Protein AF-A0A7V3UY77-F1 (afdb_monomer_lite)

Foldseek 3Di:
DPQPPLDPAPDPDPVVRVVVVVCVVVVHDDPSNVVVVVRDDDPQVVLLQFDDPDPQDRDGQDVVVVRQAGPVRHGRVRSSVVVVVVD

Sequence (87 aa):
MPQQLVPEKPSLHASVNEVYEAMKAGGSTNIYDRFVAMDGRCPFCEAGTRCSLCSNGPCQIRPQRGVLRGVCGIDADGMVARNMVHL

Radius of gyration: 18.68 Å; chains: 1; bounding box: 39×23×45 Å

Secondary structure (DSSP, 8-state):
-------SSS-SSHHHHHHHHHHHHTT---HHHHHHHTTS--HHHHTT-EE-SSTT--EE-BGGGTB-S-TTS--HHHHHHHHHHT-

Structure (mmCIF, N/CA/C/O backbone):
data_AF-A0A7V3UY77-F1
#
_entry.id   AF-A0A7V3UY77-F1
#
loop_
_atom_site.group_PDB
_atom_site.id
_atom_site.type_symbol
_atom_site.label_atom_id
_atom_site.label_alt_id
_atom_site.label_comp_id
_atom_site.label_asym_id
_atom_site.label_entity_id
_atom_site.label_seq_id
_atom_site.pdbx_PDB_ins_code
_atom_site.Cartn_x
_atom_site.Cartn_y
_atom_site.Cartn_z
_atom_site.occupancy
_atom_site.B_iso_or_equiv
_atom_site.auth_seq_id
_atom_site.auth_comp_id
_atom_site.auth_asym_id
_atom_site.auth_atom_id
_atom_site.pdbx_PDB_model_num
ATOM 1 N N . MET A 1 1 ? -11.441 -3.259 -8.668 1.00 48.50 1 MET A N 1
ATOM 2 C CA . MET A 1 1 ? -10.089 -2.760 -8.978 1.00 48.50 1 MET A CA 1
ATOM 3 C C . MET A 1 1 ? -10.029 -2.605 -10.484 1.00 48.50 1 MET A C 1
ATOM 5 O O . MET A 1 1 ? -10.213 -3.624 -11.143 1.00 48.50 1 MET A O 1
ATOM 9 N N . PRO A 1 2 ? -9.902 -1.394 -11.053 1.00 46.28 2 PRO A N 1
ATOM 10 C CA . PRO A 1 2 ? -9.592 -1.305 -12.474 1.00 46.28 2 PRO A CA 1
ATOM 11 C C . PRO A 1 2 ? -8.266 -2.045 -12.676 1.00 46.28 2 PRO A C 1
ATOM 13 O O . PRO A 1 2 ? -7.332 -1.847 -11.899 1.00 46.28 2 PRO A O 1
ATOM 16 N N . GLN A 1 3 ? -8.242 -2.981 -13.623 1.00 56.78 3 GLN A N 1
ATOM 17 C CA . GLN A 1 3 ? -7.055 -3.757 -13.969 1.00 56.78 3 GLN A CA 1
ATOM 18 C C . GLN A 1 3 ? -5.895 -2.783 -14.156 1.00 56.78 3 GLN A C 1
ATOM 20 O O . GLN A 1 3 ? -5.991 -1.850 -14.954 1.00 56.78 3 GLN A O 1
ATOM 25 N N . GLN A 1 4 ? -4.843 -2.944 -13.360 1.00 57.38 4 GLN A N 1
ATOM 26 C CA . GLN A 1 4 ? -3.658 -2.113 -13.470 1.00 57.38 4 GLN A CA 1
ATOM 27 C C . GLN A 1 4 ? -3.099 -2.359 -14.873 1.00 57.38 4 GLN A C 1
ATOM 29 O O . GLN A 1 4 ? -2.662 -3.467 -15.170 1.00 57.38 4 GLN A O 1
ATOM 34 N N . LEU A 1 5 ? -3.232 -1.368 -15.760 1.00 60.03 5 LEU A N 1
ATOM 35 C CA . LEU A 1 5 ? -2.744 -1.436 -17.134 1.00 60.03 5 LEU A CA 1
ATOM 36 C C . LEU A 1 5 ? -1.235 -1.656 -17.058 1.00 60.03 5 LEU A C 1
ATOM 38 O O . LEU A 1 5 ? -0.485 -0.717 -16.796 1.00 60.03 5 LEU A O 1
ATOM 42 N N . VAL A 1 6 ? -0.805 -2.909 -17.201 1.00 63.09 6 VAL A N 1
ATOM 43 C CA . VAL A 1 6 ? 0.611 -3.251 -17.299 1.00 63.09 6 VAL A CA 1
ATOM 44 C C . VAL A 1 6 ? 1.102 -2.568 -18.574 1.00 63.09 6 VAL A C 1
ATOM 46 O O . VAL A 1 6 ? 0.580 -2.874 -19.649 1.00 63.09 6 VAL A O 1
ATOM 49 N N . PRO A 1 7 ? 2.003 -1.577 -18.480 1.00 69.00 7 PRO A N 1
ATOM 50 C CA . PRO A 1 7 ? 2.409 -0.820 -19.649 1.00 69.00 7 PRO A CA 1
ATOM 51 C C . PRO A 1 7 ? 3.123 -1.742 -20.642 1.00 69.00 7 PRO A C 1
ATOM 53 O O . PRO A 1 7 ? 3.841 -2.660 -20.248 1.00 69.00 7 PRO A O 1
ATOM 56 N N . GLU A 1 8 ? 2.946 -1.477 -21.939 1.00 76.12 8 GLU A N 1
ATOM 57 C CA . GLU A 1 8 ? 3.598 -2.243 -23.015 1.00 76.12 8 GLU A CA 1
ATOM 58 C C . GLU A 1 8 ? 5.131 -2.235 -22.870 1.00 76.12 8 GLU A C 1
ATOM 60 O O . GLU A 1 8 ? 5.800 -3.203 -23.224 1.00 76.12 8 GLU A O 1
ATOM 65 N N . LYS A 1 9 ? 5.686 -1.156 -22.298 1.00 84.88 9 LYS A N 1
ATOM 66 C CA . LYS A 1 9 ? 7.111 -1.001 -21.987 1.00 84.88 9 LYS A CA 1
ATOM 67 C C . LYS A 1 9 ? 7.319 -0.641 -20.512 1.00 84.88 9 LYS A C 1
ATOM 69 O O . LYS A 1 9 ? 6.573 0.196 -20.000 1.00 84.88 9 LYS A O 1
ATOM 74 N N . PRO A 1 10 ? 8.360 -1.174 -19.844 1.00 90.31 10 PRO A N 1
ATOM 75 C CA . PRO A 1 10 ? 8.648 -0.857 -18.443 1.00 90.31 10 PRO A CA 1
ATOM 76 C C . PRO A 1 10 ? 8.972 0.619 -18.165 1.00 90.31 10 PRO A C 1
ATOM 78 O O . PRO A 1 10 ? 8.783 1.084 -17.043 1.00 90.31 10 PRO A O 1
ATOM 81 N N . SER A 1 11 ? 9.488 1.363 -19.151 1.00 92.19 11 SER A N 1
ATOM 82 C CA . SER A 1 11 ? 9.883 2.765 -18.981 1.00 92.19 11 SER A CA 1
ATOM 83 C C . SER A 1 11 ? 9.594 3.619 -20.215 1.00 92.19 11 SER A C 1
ATOM 85 O O . SER A 1 11 ? 9.574 3.132 -21.344 1.00 92.19 11 SER A O 1
ATOM 87 N N . LEU A 1 12 ? 9.442 4.930 -20.008 1.00 93.50 12 LEU A N 1
ATOM 88 C CA . LEU A 1 12 ? 9.423 5.917 -21.092 1.00 93.50 12 LEU A CA 1
ATOM 89 C C . LEU A 1 12 ? 10.818 6.142 -21.700 1.00 93.50 12 LEU A C 1
ATOM 91 O O . LEU A 1 12 ? 10.932 6.590 -22.838 1.00 93.50 12 LEU A O 1
ATOM 95 N N . HIS A 1 13 ? 11.886 5.829 -20.962 1.00 95.94 13 HIS A N 1
ATOM 96 C CA . HIS A 1 13 ? 13.256 6.019 -21.428 1.00 95.94 13 HIS A CA 1
ATOM 97 C C . HIS A 1 13 ? 13.718 4.832 -22.277 1.00 95.94 13 HIS A C 1
ATOM 99 O O . HIS A 1 13 ? 13.732 3.691 -21.815 1.00 95.94 13 HIS A O 1
ATOM 105 N N . ALA A 1 14 ? 14.158 5.112 -23.506 1.00 95.12 14 ALA A N 1
ATOM 106 C CA . ALA A 1 14 ? 14.635 4.089 -24.437 1.00 95.12 14 ALA A CA 1
ATOM 107 C C . ALA A 1 14 ? 15.804 3.265 -23.869 1.00 95.12 14 ALA A C 1
ATOM 109 O O . ALA A 1 14 ? 15.778 2.042 -23.959 1.00 95.12 14 ALA A O 1
ATOM 110 N N . SER A 1 15 ? 16.762 3.919 -23.203 1.00 96.56 15 SER A N 1
ATOM 111 C CA . SER A 1 15 ? 17.926 3.258 -22.596 1.00 96.56 15 SER A CA 1
ATOM 112 C C . SER A 1 15 ? 17.552 2.250 -21.505 1.00 96.56 15 SER A C 1
ATOM 114 O O . SER A 1 15 ? 18.181 1.204 -21.388 1.00 96.56 15 SER A O 1
ATOM 116 N N . VAL A 1 16 ? 16.506 2.521 -20.718 1.00 95.88 16 VAL A N 1
ATOM 117 C CA . VAL A 1 16 ? 16.031 1.590 -19.680 1.00 95.88 16 VAL A CA 1
ATOM 118 C C . VAL A 1 16 ? 15.406 0.349 -20.316 1.00 95.88 16 VAL A C 1
ATOM 120 O O . VAL A 1 16 ? 15.648 -0.764 -19.855 1.00 95.88 16 VAL A O 1
ATOM 123 N N . ASN A 1 17 ? 14.636 0.529 -21.392 1.00 94.62 17 ASN A N 1
ATOM 124 C CA . ASN A 1 17 ? 14.013 -0.586 -22.107 1.00 94.62 17 ASN A CA 1
ATOM 125 C C . ASN A 1 17 ? 15.051 -1.455 -22.832 1.00 94.62 17 ASN A C 1
ATOM 127 O O . ASN A 1 17 ? 14.907 -2.671 -22.860 1.00 94.62 17 ASN A O 1
ATOM 131 N N . GLU A 1 18 ? 16.116 -0.857 -23.367 1.00 95.75 18 GLU A N 1
ATOM 132 C CA . GLU A 1 18 ? 17.221 -1.599 -23.983 1.00 95.75 18 GLU A CA 1
ATOM 133 C C . GLU A 1 18 ? 17.894 -2.549 -22.980 1.00 95.75 18 GLU A C 1
ATOM 135 O O . GLU A 1 18 ? 18.041 -3.744 -23.244 1.00 95.75 18 GLU A O 1
ATOM 140 N N . VAL A 1 19 ? 18.229 -2.042 -21.788 1.00 95.19 19 VAL A N 1
ATOM 141 C CA . VAL A 1 19 ? 18.818 -2.862 -20.718 1.00 95.19 19 VAL A CA 1
ATOM 142 C C . VAL A 1 19 ? 17.833 -3.931 -20.237 1.00 95.19 19 VAL A C 1
ATOM 144 O O . VAL A 1 19 ? 18.238 -5.066 -19.991 1.00 95.19 19 VAL A O 1
ATOM 147 N N . TYR A 1 20 ? 16.542 -3.601 -20.138 1.00 95.06 20 TYR A N 1
ATOM 148 C CA . TYR A 1 20 ? 15.499 -4.558 -19.767 1.00 95.06 20 TYR A CA 1
ATOM 149 C C . TYR A 1 20 ? 15.447 -5.761 -20.724 1.00 95.06 20 TYR A C 1
ATOM 151 O O . TYR A 1 20 ? 15.470 -6.904 -20.264 1.00 95.06 20 TYR A O 1
ATOM 159 N N . GLU A 1 21 ? 15.445 -5.527 -22.040 1.00 93.81 21 GLU A N 1
ATOM 160 C CA . GLU A 1 21 ? 15.425 -6.607 -23.035 1.00 93.81 21 GLU A CA 1
ATOM 161 C C . GLU A 1 21 ? 16.700 -7.458 -22.989 1.00 93.81 21 GLU A C 1
ATOM 163 O O . GLU A 1 21 ? 16.625 -8.687 -23.036 1.00 93.81 21 GLU A O 1
ATOM 168 N N . ALA A 1 22 ? 17.870 -6.835 -22.811 1.00 95.50 22 ALA A N 1
ATOM 169 C CA . ALA A 1 22 ? 19.128 -7.564 -22.646 1.00 95.50 22 ALA A CA 1
ATOM 170 C C . ALA A 1 22 ? 19.115 -8.472 -21.399 1.00 95.50 22 ALA A C 1
ATOM 172 O O . ALA A 1 22 ? 19.522 -9.634 -21.468 1.00 95.50 22 ALA A O 1
ATOM 173 N N . MET A 1 23 ? 18.604 -7.979 -20.264 1.00 95.19 23 MET A N 1
ATOM 174 C CA . MET A 1 23 ? 18.462 -8.771 -19.034 1.00 95.19 23 MET A CA 1
ATOM 175 C C . MET A 1 23 ? 17.504 -9.949 -19.213 1.00 95.19 23 MET A C 1
ATOM 177 O O . MET A 1 23 ? 17.801 -11.063 -18.775 1.00 95.19 23 MET A O 1
ATOM 181 N N . LYS A 1 24 ? 16.371 -9.705 -19.878 1.00 92.88 24 LYS A N 1
ATOM 182 C CA . LYS A 1 24 ? 15.355 -10.719 -20.158 1.00 92.88 24 LYS A CA 1
ATOM 183 C C . LYS A 1 24 ? 15.893 -11.806 -21.087 1.00 92.88 24 LYS A C 1
ATOM 185 O O . LYS A 1 24 ? 15.687 -12.987 -20.816 1.00 92.88 24 LYS A O 1
ATOM 190 N N . ALA A 1 25 ? 16.643 -11.429 -22.124 1.00 95.31 25 ALA A N 1
ATOM 191 C CA . ALA A 1 25 ? 17.341 -12.370 -23.000 1.00 95.31 25 ALA A CA 1
ATOM 192 C C . ALA A 1 25 ? 18.383 -13.210 -22.238 1.00 95.31 25 ALA A C 1
ATOM 194 O O . ALA A 1 25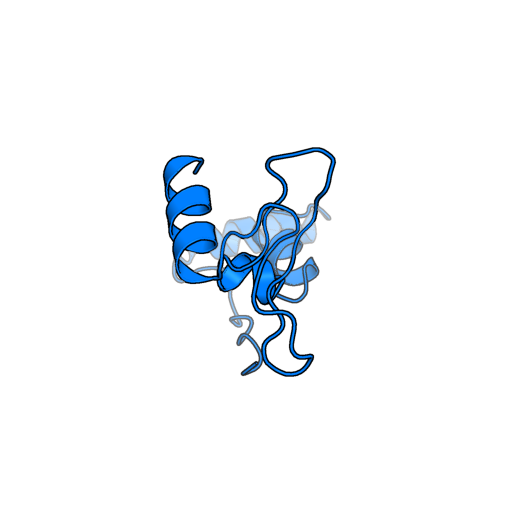 ? 18.542 -14.397 -22.511 1.00 95.31 25 ALA A O 1
ATOM 195 N N . GLY A 1 26 ? 19.039 -12.620 -21.235 1.00 95.75 26 GLY A N 1
ATOM 196 C CA . GLY A 1 26 ? 19.932 -13.318 -20.308 1.00 95.75 26 GLY A CA 1
ATOM 197 C C . GLY A 1 26 ? 19.228 -14.163 -19.237 1.00 95.75 26 GLY A C 1
ATOM 198 O O . GLY A 1 26 ? 19.898 -14.665 -18.337 1.00 95.75 26 GLY A O 1
ATOM 199 N N . GLY A 1 27 ? 17.896 -14.299 -19.276 1.00 94.56 27 GLY A N 1
ATOM 200 C CA . GLY A 1 27 ? 17.121 -15.095 -18.316 1.00 94.56 27 GLY A CA 1
ATOM 201 C C . GLY A 1 27 ? 17.056 -14.506 -16.902 1.00 94.56 27 GLY A C 1
ATOM 202 O O . GLY A 1 27 ? 16.690 -15.205 -15.959 1.00 94.56 27 GLY A O 1
ATOM 203 N N . SER A 1 28 ? 17.423 -13.234 -16.731 1.00 94.81 28 SER A N 1
ATOM 204 C CA . SER A 1 28 ? 17.428 -12.557 -15.434 1.00 94.81 28 SER A CA 1
ATOM 205 C C . SER A 1 28 ? 16.133 -11.778 -15.207 1.00 94.81 28 SER A C 1
ATOM 207 O O . SER A 1 28 ? 15.609 -11.154 -16.125 1.00 94.81 28 SER A O 1
ATOM 209 N N . THR A 1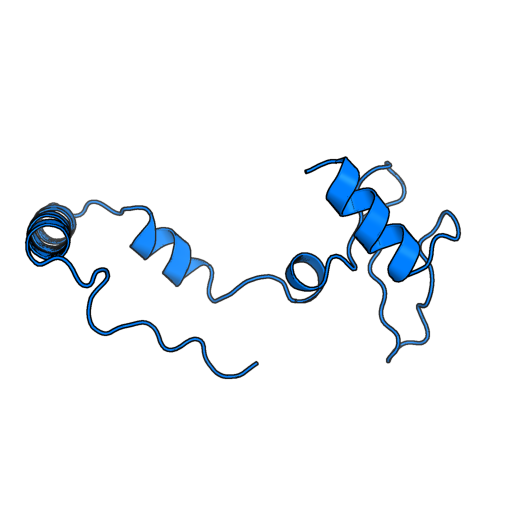 29 ? 15.642 -11.766 -13.964 1.00 94.62 29 THR A N 1
ATOM 210 C CA . THR A 1 29 ? 14.489 -10.940 -13.557 1.00 94.62 29 THR A CA 1
ATOM 211 C C . THR A 1 29 ? 14.941 -9.634 -12.910 1.00 94.62 29 THR A C 1
ATOM 213 O O . THR A 1 29 ? 16.021 -9.552 -12.318 1.00 94.62 29 THR A O 1
ATOM 216 N N . ASN A 1 30 ? 14.094 -8.608 -12.954 1.00 91.94 30 ASN A N 1
ATOM 217 C CA . ASN A 1 30 ? 14.331 -7.332 -12.281 1.00 91.94 30 ASN A CA 1
ATOM 218 C C . ASN A 1 30 ? 13.127 -6.877 -11.433 1.00 91.94 30 ASN A C 1
ATOM 220 O O . ASN A 1 30 ? 12.213 -7.644 -11.127 1.00 91.94 30 ASN A O 1
ATOM 224 N N . ILE A 1 31 ? 13.176 -5.625 -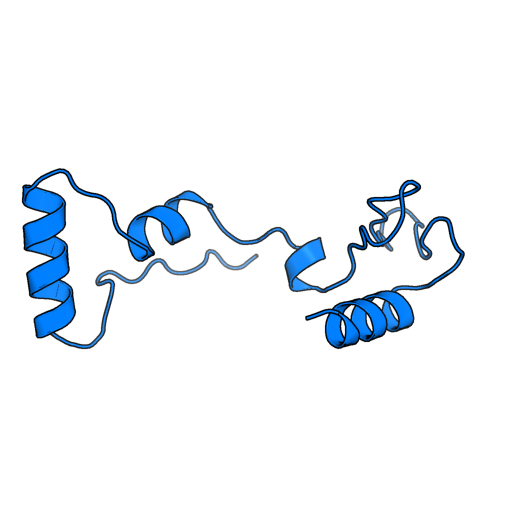10.970 1.00 92.19 31 ILE A N 1
ATOM 225 C CA . ILE A 1 31 ? 12.147 -5.046 -10.103 1.00 92.19 31 ILE A CA 1
ATOM 226 C C . ILE A 1 31 ? 10.774 -4.969 -10.779 1.00 92.19 31 ILE A C 1
ATOM 228 O O . ILE A 1 31 ? 9.774 -5.223 -10.114 1.00 92.19 31 ILE A O 1
ATOM 232 N N . TYR A 1 32 ? 10.723 -4.667 -12.079 1.00 91.50 32 TYR A N 1
ATOM 233 C CA . TYR A 1 32 ? 9.478 -4.581 -12.834 1.00 91.50 32 TYR A CA 1
ATOM 234 C C . TYR A 1 32 ? 8.810 -5.951 -12.927 1.00 91.50 32 TYR A C 1
ATOM 236 O O . TYR A 1 32 ? 7.635 -6.078 -12.595 1.00 91.50 32 TYR A O 1
ATOM 244 N N . ASP A 1 33 ? 9.574 -6.993 -13.262 1.00 92.00 33 ASP A N 1
ATOM 245 C CA . ASP A 1 33 ? 9.036 -8.354 -13.373 1.00 92.00 33 ASP A CA 1
ATOM 246 C C . ASP A 1 33 ? 8.462 -8.837 -12.037 1.00 92.00 33 ASP A C 1
ATOM 248 O O . ASP A 1 33 ? 7.362 -9.383 -11.987 1.00 92.00 33 ASP A O 1
ATOM 252 N N . ARG A 1 34 ? 9.175 -8.580 -10.929 1.00 91.94 34 ARG A N 1
ATOM 253 C CA . ARG A 1 34 ? 8.694 -8.929 -9.584 1.00 91.94 34 ARG A CA 1
ATOM 254 C C . ARG A 1 34 ? 7.460 -8.128 -9.189 1.00 91.94 34 ARG A C 1
ATOM 256 O O . ARG A 1 34 ? 6.572 -8.683 -8.557 1.00 91.94 34 ARG A O 1
ATOM 263 N N . PHE A 1 35 ? 7.391 -6.852 -9.560 1.00 90.56 35 PHE A N 1
ATOM 264 C CA . PHE A 1 35 ? 6.221 -6.017 -9.304 1.00 90.56 35 PHE A CA 1
ATOM 265 C C . PHE A 1 35 ? 4.987 -6.516 -10.067 1.00 90.56 35 PHE A C 1
ATOM 267 O O . PHE A 1 35 ? 3.915 -6.630 -9.479 1.00 90.56 35 PHE A O 1
ATOM 274 N N . VAL A 1 36 ? 5.142 -6.868 -11.347 1.00 88.69 36 VAL A N 1
ATOM 275 C CA . VAL A 1 36 ? 4.065 -7.452 -12.161 1.00 88.69 36 VAL A CA 1
ATOM 276 C C . VAL A 1 36 ? 3.642 -8.814 -11.607 1.00 88.69 36 VAL A C 1
ATOM 278 O O . VAL A 1 36 ? 2.449 -9.077 -11.483 1.00 88.69 36 VAL A O 1
ATOM 281 N N . ALA A 1 37 ? 4.596 -9.651 -11.193 1.00 91.06 37 ALA A N 1
ATOM 282 C CA . ALA A 1 37 ? 4.320 -10.969 -10.621 1.00 91.06 37 ALA A CA 1
ATOM 283 C C . ALA A 1 37 ? 3.552 -10.930 -9.285 1.00 91.06 37 ALA A C 1
ATOM 285 O O . ALA A 1 37 ? 2.975 -11.943 -8.896 1.00 91.06 37 ALA A O 1
ATOM 286 N N . MET A 1 38 ? 3.525 -9.791 -8.579 1.00 90.75 38 MET A N 1
ATOM 287 C CA . MET A 1 38 ? 2.702 -9.631 -7.372 1.00 90.75 38 MET A CA 1
ATOM 288 C C . MET A 1 38 ? 1.198 -9.518 -7.673 1.00 90.75 38 MET A C 1
ATOM 290 O O . MET A 1 38 ? 0.412 -9.622 -6.737 1.00 90.75 38 MET A O 1
ATOM 294 N N . ASP A 1 39 ? 0.804 -9.317 -8.939 1.00 85.62 39 ASP A N 1
ATOM 295 C CA . ASP A 1 39 ? -0.596 -9.235 -9.390 1.00 85.62 39 ASP A CA 1
ATOM 296 C C . ASP A 1 39 ? -1.442 -8.216 -8.595 1.00 85.62 39 ASP A C 1
ATOM 298 O O . ASP A 1 39 ? -2.597 -8.430 -8.225 1.00 85.62 39 ASP A O 1
ATOM 302 N N . GLY A 1 40 ? -0.825 -7.066 -8.303 1.00 85.06 40 GLY A N 1
ATOM 303 C CA . GLY A 1 40 ? -1.436 -5.969 -7.560 1.00 85.06 40 GLY A CA 1
ATOM 304 C C . GLY A 1 40 ? -1.087 -5.947 -6.071 1.00 85.06 40 GLY A C 1
ATOM 305 O O . GLY A 1 40 ? -0.403 -6.806 -5.517 1.00 85.06 40 GLY A O 1
ATOM 306 N N . ARG A 1 41 ? -1.521 -4.879 -5.398 1.00 88.62 41 ARG A N 1
ATOM 307 C CA . ARG A 1 41 ? -1.295 -4.701 -3.959 1.00 88.62 41 ARG A CA 1
ATOM 308 C C . ARG A 1 41 ? -2.503 -5.185 -3.166 1.00 88.62 41 ARG A C 1
ATOM 310 O O . ARG A 1 41 ? -3.643 -5.069 -3.604 1.00 88.62 41 ARG A O 1
ATOM 317 N N . CYS A 1 42 ? -2.251 -5.691 -1.957 1.00 91.69 42 CYS A N 1
ATOM 318 C CA . CYS A 1 42 ? -3.314 -6.014 -1.007 1.00 91.69 42 CYS A CA 1
ATOM 319 C C . CYS A 1 42 ? -4.169 -4.757 -0.734 1.00 91.69 42 CYS A C 1
ATOM 321 O O . CYS A 1 42 ? -3.618 -3.777 -0.220 1.00 91.69 42 CYS A O 1
ATOM 323 N N . PRO A 1 43 ? -5.496 -4.780 -0.977 1.00 91.56 43 PRO A N 1
ATOM 324 C CA . PRO A 1 43 ? -6.350 -3.596 -0.842 1.00 91.56 43 PRO A CA 1
ATOM 325 C C . PRO A 1 43 ? -6.358 -2.988 0.566 1.00 91.56 43 PRO A C 1
ATOM 327 O O . PRO A 1 43 ? -6.465 -1.777 0.720 1.00 91.56 43 PRO A O 1
ATOM 330 N N . PHE A 1 44 ? -6.208 -3.810 1.610 1.00 95.19 44 PHE A N 1
ATOM 331 C CA . PHE A 1 44 ? -6.134 -3.318 2.991 1.00 95.19 44 PHE A CA 1
ATOM 332 C C . PHE A 1 44 ? -4.817 -2.598 3.283 1.00 95.19 44 PHE A C 1
ATOM 334 O O . PHE A 1 44 ? -4.800 -1.628 4.035 1.00 95.19 44 PHE A O 1
ATOM 341 N N . CYS A 1 45 ? -3.713 -3.084 2.710 1.00 92.75 45 CYS A N 1
ATOM 342 C CA . CYS A 1 45 ? -2.408 -2.448 2.862 1.00 92.75 45 CYS A CA 1
ATOM 343 C C . CYS A 1 45 ? -2.358 -1.136 2.078 1.00 92.75 45 CYS A C 1
ATOM 345 O O . CYS A 1 45 ? -1.875 -0.143 2.603 1.00 92.75 45 CYS A O 1
ATOM 347 N N . GLU A 1 46 ? -2.911 -1.118 0.863 1.00 93.44 46 GLU A N 1
ATOM 348 C CA . GLU A 1 46 ? -3.021 0.093 0.044 1.00 93.44 46 GLU A CA 1
ATOM 349 C C . GLU A 1 46 ? -3.920 1.152 0.696 1.00 93.44 46 GLU A C 1
ATOM 351 O O . GLU A 1 46 ? -3.569 2.326 0.713 1.00 93.44 46 GLU A O 1
ATOM 356 N N . ALA A 1 47 ? -5.029 0.739 1.314 1.00 94.19 47 ALA A N 1
ATOM 357 C CA . ALA A 1 47 ? -5.893 1.635 2.079 1.00 94.19 47 ALA A CA 1
ATOM 358 C C . ALA A 1 47 ? -5.332 2.015 3.465 1.00 94.19 47 ALA A C 1
ATOM 360 O O . ALA A 1 47 ? -5.942 2.818 4.162 1.00 94.19 47 ALA A O 1
ATOM 361 N N . GLY A 1 48 ? -4.235 1.398 3.921 1.00 95.50 48 GLY A N 1
ATOM 362 C CA . GLY A 1 48 ? -3.685 1.599 5.267 1.00 95.50 48 GLY A CA 1
ATOM 363 C C . GLY A 1 48 ? -4.563 1.067 6.413 1.00 95.50 48 GLY A C 1
ATOM 364 O O . GLY A 1 48 ? -4.303 1.374 7.573 1.00 95.50 48 GLY A O 1
ATOM 365 N N . THR A 1 49 ? -5.572 0.241 6.121 1.00 96.75 49 THR A N 1
ATOM 366 C CA . THR A 1 49 ? -6.569 -0.293 7.078 1.00 96.75 49 THR A CA 1
ATOM 367 C C . THR A 1 49 ? -6.239 -1.701 7.590 1.00 96.75 49 THR A C 1
ATOM 369 O O . THR A 1 49 ? -7.104 -2.429 8.095 1.00 96.75 49 THR A O 1
ATOM 372 N N . ARG A 1 50 ? -4.965 -2.093 7.478 1.00 96.31 50 ARG A N 1
ATOM 373 C CA . ARG A 1 50 ? -4.382 -3.285 8.102 1.00 96.31 50 ARG A CA 1
ATOM 374 C C . ARG A 1 50 ? -3.261 -2.874 9.052 1.00 96.31 50 ARG A C 1
ATOM 376 O O . ARG A 1 50 ? -2.386 -2.106 8.671 1.00 96.31 50 ARG A O 1
ATOM 383 N N . CYS A 1 51 ? -3.234 -3.441 10.256 1.00 96.31 51 CYS A N 1
ATOM 384 C CA . CYS A 1 51 ? -2.214 -3.156 11.272 1.00 96.31 51 CYS A CA 1
ATOM 385 C C . CYS A 1 51 ? -1.598 -4.445 11.825 1.00 96.31 51 CYS A C 1
ATOM 387 O O . CYS A 1 51 ? -2.317 -5.404 12.109 1.00 96.31 51 CYS A O 1
ATOM 389 N N . SER A 1 52 ? -0.271 -4.461 11.994 1.00 95.19 52 SER A N 1
ATOM 390 C CA . SER A 1 52 ? 0.495 -5.572 12.588 1.00 95.19 52 SER A CA 1
ATOM 391 C C . SER A 1 52 ? 1.523 -5.109 13.621 1.00 95.19 52 SER A C 1
ATOM 393 O O . SER A 1 52 ? 2.619 -5.653 13.692 1.00 95.19 52 SER A O 1
ATOM 395 N N . LEU A 1 53 ? 1.193 -4.070 14.387 1.00 94.38 53 LEU A N 1
ATOM 396 C CA . LEU A 1 53 ? 2.112 -3.464 15.359 1.00 94.38 53 LEU A CA 1
ATOM 397 C C . LEU A 1 53 ? 2.176 -4.208 16.699 1.00 94.38 53 LEU A C 1
ATOM 399 O O . LEU A 1 53 ? 3.022 -3.905 17.532 1.00 94.38 53 LEU A O 1
ATOM 403 N N . CYS A 1 54 ? 1.275 -5.157 16.939 1.00 95.25 54 CYS A N 1
ATOM 404 C CA . CYS A 1 54 ? 1.295 -6.001 18.127 1.00 95.25 54 CYS A CA 1
ATOM 405 C C . CYS A 1 54 ? 0.999 -7.457 17.760 1.00 95.25 54 CYS A C 1
ATOM 407 O O . CYS A 1 54 ? 0.494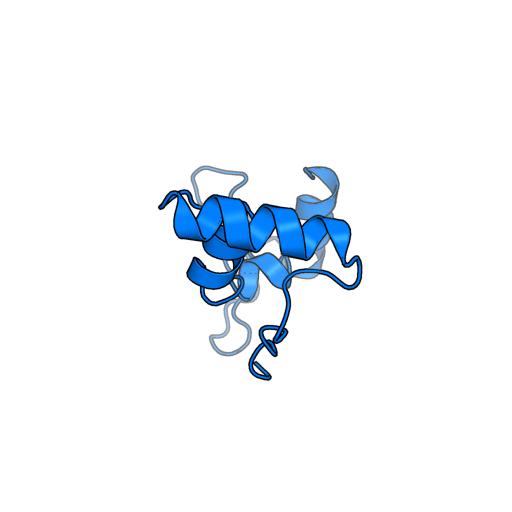 -7.752 16.674 1.00 95.25 54 CYS A O 1
ATOM 409 N N . SER A 1 55 ? 1.271 -8.358 18.700 1.00 97.19 55 SER A N 1
ATOM 410 C CA . SER A 1 55 ? 1.064 -9.805 18.569 1.00 97.19 55 SER A CA 1
ATOM 411 C C . SER A 1 55 ? -0.403 -10.224 18.446 1.00 97.19 55 SER A C 1
ATOM 413 O O . SER A 1 55 ? -0.676 -11.343 18.031 1.00 97.19 55 SER A O 1
ATOM 415 N N . ASN A 1 56 ? -1.348 -9.336 18.770 1.00 96.19 56 ASN A N 1
ATOM 416 C CA . ASN A 1 56 ? -2.782 -9.614 18.644 1.00 96.19 56 ASN A CA 1
ATOM 417 C C . ASN A 1 56 ? -3.309 -9.362 17.213 1.00 96.19 56 ASN A C 1
ATOM 419 O O . ASN A 1 56 ? -4.482 -9.605 16.936 1.00 96.19 56 ASN A O 1
ATOM 423 N N . GLY A 1 57 ? -2.481 -8.801 16.323 1.00 92.88 57 GLY A N 1
ATOM 424 C CA . GLY A 1 57 ? -2.794 -8.622 14.904 1.00 92.88 57 GLY A CA 1
ATOM 425 C C . GLY A 1 57 ? -2.520 -9.878 14.056 1.00 92.88 57 GLY A C 1
ATOM 426 O O . GLY A 1 57 ? -2.126 -10.911 14.588 1.00 92.88 57 GLY A O 1
ATOM 427 N N . PRO A 1 58 ? -2.678 -9.798 12.720 1.00 95.69 58 PRO A N 1
ATOM 428 C CA . PRO A 1 58 ? -2.992 -8.600 11.947 1.00 95.69 58 PRO A CA 1
ATOM 429 C C . PRO A 1 58 ? -4.479 -8.221 12.017 1.00 95.69 58 PRO A C 1
ATOM 431 O O . PRO A 1 58 ? -5.354 -8.997 11.643 1.00 95.69 58 PRO A O 1
ATOM 434 N N . CYS A 1 59 ? -4.769 -6.993 12.446 1.00 97.31 59 CYS A N 1
ATOM 435 C CA . CYS A 1 59 ? -6.124 -6.440 12.384 1.00 97.31 59 CYS A CA 1
ATOM 436 C C . CYS A 1 59 ? -6.418 -5.932 10.969 1.00 97.31 59 CYS A C 1
ATOM 438 O O . CYS A 1 59 ? -5.532 -5.370 10.326 1.00 97.31 59 CYS A O 1
ATOM 440 N N . GLN A 1 60 ? -7.658 -6.096 10.506 1.00 96.88 60 GLN A N 1
ATOM 441 C CA . GLN A 1 60 ? -8.142 -5.582 9.222 1.00 96.88 60 GLN A CA 1
ATOM 442 C C . GLN A 1 60 ? -9.530 -4.977 9.411 1.00 96.88 60 GLN A C 1
ATOM 444 O O . GLN A 1 60 ? -10.443 -5.673 9.859 1.00 96.88 60 GLN A O 1
ATOM 449 N N . ILE A 1 61 ? -9.703 -3.709 9.040 1.00 97.31 61 ILE A N 1
ATOM 450 C CA . ILE A 1 61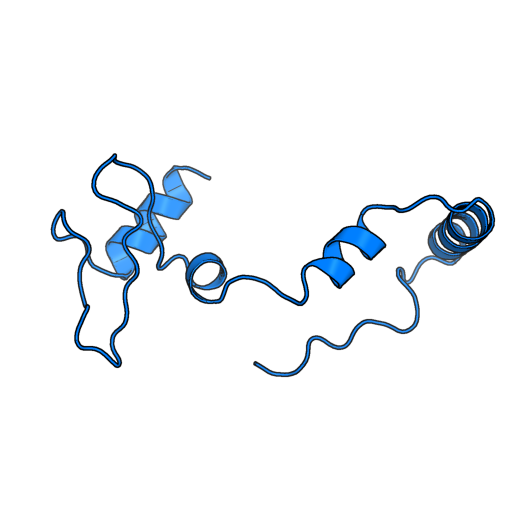 ? -11.019 -3.065 9.082 1.00 97.31 61 ILE A CA 1
ATOM 451 C C . ILE A 1 61 ? -11.840 -3.528 7.872 1.00 97.31 61 ILE A C 1
ATOM 453 O O . ILE A 1 61 ? -11.391 -3.454 6.729 1.00 97.31 61 ILE A O 1
ATOM 457 N N . ARG A 1 62 ? -13.044 -4.051 8.124 1.00 96.94 62 ARG A N 1
ATOM 458 C CA . ARG A 1 62 ? -13.963 -4.591 7.108 1.00 96.94 62 ARG A CA 1
ATOM 459 C C . ARG A 1 62 ? -15.375 -4.058 7.368 1.00 96.94 62 ARG A C 1
ATOM 461 O O . ARG A 1 62 ? -16.190 -4.783 7.950 1.00 96.94 62 ARG A O 1
ATOM 468 N N . PRO A 1 63 ? -15.696 -2.827 6.925 1.00 94.94 63 PRO A N 1
ATOM 469 C CA . PRO A 1 63 ? -17.000 -2.212 7.173 1.00 94.94 63 PRO A CA 1
ATOM 470 C C . PRO A 1 63 ? -18.168 -3.058 6.656 1.00 94.94 63 PRO A C 1
ATOM 472 O O . PRO A 1 63 ? -19.182 -3.193 7.331 1.00 94.94 63 PRO A O 1
ATOM 475 N N . GLN A 1 64 ? -17.983 -3.741 5.521 1.00 95.31 64 GLN A N 1
ATOM 476 C CA . GLN A 1 64 ? -18.989 -4.627 4.921 1.00 95.31 64 GLN A CA 1
ATOM 477 C C . GLN A 1 64 ? -19.303 -5.860 5.784 1.00 95.31 64 GLN A C 1
ATOM 479 O O . GLN A 1 64 ? -20.319 -6.512 5.574 1.00 95.31 64 GLN A O 1
ATOM 484 N N . ARG A 1 65 ? -18.429 -6.205 6.738 1.00 95.75 65 ARG A N 1
ATOM 485 C CA . ARG A 1 65 ? -18.608 -7.314 7.687 1.00 95.75 65 ARG A CA 1
ATOM 486 C C . ARG A 1 65 ? -18.828 -6.831 9.125 1.00 95.75 65 ARG A C 1
ATOM 488 O O . ARG A 1 65 ? -18.708 -7.626 10.048 1.00 95.75 65 ARG A O 1
ATOM 495 N N . GLY A 1 66 ? -19.077 -5.535 9.329 1.00 96.38 66 GLY A N 1
ATOM 496 C CA . GLY A 1 66 ? -19.254 -4.947 10.661 1.00 96.38 66 GLY A CA 1
ATOM 497 C C . GLY A 1 66 ? -17.978 -4.870 11.513 1.00 96.38 66 GLY A C 1
ATOM 498 O O . GLY A 1 66 ? -18.055 -4.544 12.694 1.00 96.38 66 GLY A O 1
ATOM 499 N N . VAL A 1 67 ? -16.795 -5.137 10.948 1.00 97.00 67 VAL A N 1
ATOM 500 C CA . VAL A 1 67 ? -15.516 -5.031 11.671 1.00 97.00 67 VAL A CA 1
ATOM 501 C C . VAL A 1 67 ? -14.994 -3.607 11.527 1.00 97.00 67 VAL A C 1
ATOM 503 O O . VAL A 1 67 ? -14.356 -3.279 10.528 1.00 97.00 67 VAL A O 1
ATOM 506 N N . LEU A 1 68 ? -15.295 -2.755 12.507 1.00 97.56 68 LEU A N 1
ATOM 507 C CA . LEU A 1 68 ? -14.981 -1.317 12.472 1.00 97.56 68 LEU A CA 1
ATOM 508 C C . LEU A 1 68 ? -13.746 -0.926 13.293 1.00 97.56 68 LEU A C 1
ATOM 510 O O . LEU A 1 68 ? -13.286 0.208 13.202 1.00 97.56 68 LEU A O 1
ATOM 514 N N . ARG A 1 69 ? -13.214 -1.849 14.100 1.00 97.94 69 ARG A N 1
ATOM 515 C CA . ARG A 1 69 ? -12.076 -1.609 14.993 1.00 97.94 69 ARG A CA 1
ATOM 516 C C . ARG A 1 69 ? -11.116 -2.790 14.999 1.00 97.94 69 ARG A C 1
ATOM 518 O O . ARG A 1 69 ? -11.518 -3.929 14.765 1.00 97.94 69 ARG A O 1
ATOM 525 N N . GLY A 1 70 ? -9.850 -2.513 15.290 1.00 97.31 70 GLY A N 1
ATOM 526 C CA . GLY A 1 70 ? -8.876 -3.535 15.656 1.00 97.31 70 GLY A CA 1
ATOM 527 C C . GLY A 1 70 ? -9.129 -4.087 17.060 1.00 97.31 70 GLY A C 1
ATOM 528 O O . GLY A 1 70 ? -9.915 -3.542 17.833 1.00 97.31 70 GLY A O 1
ATOM 529 N N . VAL A 1 71 ? -8.395 -5.138 17.423 1.00 97.81 71 VAL A N 1
ATOM 530 C CA . VAL A 1 71 ? -8.480 -5.788 18.744 1.00 97.81 71 VAL A CA 1
ATOM 531 C C . VAL A 1 71 ? -8.188 -4.835 19.910 1.00 97.81 71 VAL A C 1
ATOM 533 O O . VAL A 1 71 ? -8.745 -4.991 20.988 1.00 97.81 71 VAL A O 1
ATOM 536 N N . CYS A 1 72 ? -7.355 -3.811 19.695 1.00 97.00 72 CYS A N 1
ATOM 537 C CA . CYS A 1 72 ? -7.061 -2.785 20.697 1.00 97.00 72 CYS A CA 1
ATOM 538 C C . CYS A 1 72 ? -8.074 -1.625 20.716 1.00 97.00 72 CYS A C 1
ATOM 540 O O . CYS A 1 72 ? -7.866 -0.659 21.441 1.00 97.00 72 CYS A O 1
ATOM 542 N N . GLY A 1 73 ? -9.121 -1.671 19.887 1.00 97.62 73 GLY A N 1
ATOM 543 C CA . GLY A 1 73 ? -10.165 -0.645 19.814 1.00 97.62 73 GLY A CA 1
ATOM 544 C C . GLY A 1 73 ? -9.905 0.513 18.843 1.00 97.62 73 GLY A C 1
ATOM 545 O O . GLY A 1 73 ? -10.790 1.346 18.671 1.00 97.62 73 GLY A O 1
ATOM 546 N N . ILE A 1 74 ? -8.748 0.566 18.175 1.00 97.56 74 ILE A N 1
ATOM 547 C CA . ILE A 1 74 ? -8.463 1.607 17.172 1.00 97.56 74 ILE A CA 1
ATOM 548 C C . ILE A 1 74 ? -9.320 1.406 15.915 1.00 97.56 74 ILE A C 1
ATOM 550 O O . ILE A 1 74 ? -9.490 0.272 15.463 1.00 97.56 74 ILE A O 1
ATOM 554 N N . ASP A 1 75 ? -9.863 2.484 15.362 1.00 97.69 75 ASP A N 1
ATOM 555 C CA . ASP A 1 75 ? -10.645 2.482 14.121 1.00 97.69 75 ASP A CA 1
ATOM 556 C C . ASP A 1 75 ? -9.757 2.663 12.875 1.00 97.69 75 ASP A C 1
ATOM 558 O O . ASP A 1 75 ? -8.528 2.603 12.957 1.00 97.69 75 ASP A O 1
ATOM 562 N N . ALA A 1 76 ? -10.377 2.812 11.699 1.00 97.56 76 ALA A N 1
ATOM 563 C CA . ALA A 1 76 ? -9.666 2.976 10.432 1.00 97.56 76 ALA A CA 1
ATOM 564 C C . ALA A 1 76 ? -8.782 4.230 10.405 1.00 97.56 76 ALA A C 1
ATOM 566 O O . ALA A 1 76 ? -7.625 4.132 10.000 1.00 97.56 76 ALA A O 1
ATOM 567 N N . ASP A 1 77 ? -9.295 5.371 10.868 1.00 97.19 77 ASP A N 1
ATOM 568 C CA . ASP A 1 77 ? -8.582 6.650 10.820 1.00 97.19 77 ASP A CA 1
ATOM 569 C C . ASP A 1 77 ? -7.340 6.606 11.710 1.00 97.19 77 ASP A C 1
ATOM 571 O O . ASP A 1 77 ? -6.224 6.893 11.263 1.00 97.19 77 ASP A O 1
ATOM 575 N N . GLY A 1 78 ? -7.505 6.137 12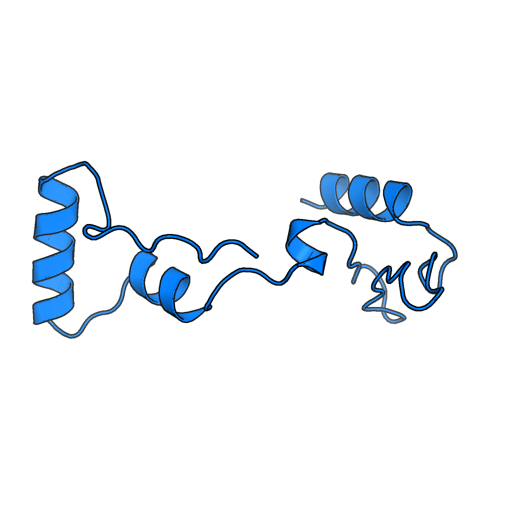.953 1.00 96.50 78 GLY A N 1
ATOM 576 C CA . GLY A 1 78 ? -6.384 5.929 13.859 1.00 96.50 78 GLY A CA 1
ATOM 577 C C . GLY A 1 78 ? -5.389 4.894 13.328 1.00 96.50 78 GLY A C 1
ATOM 578 O O . GLY A 1 78 ? -4.180 5.051 13.501 1.00 96.50 78 GLY A O 1
ATOM 579 N N . MET A 1 79 ? -5.867 3.841 12.655 1.00 97.12 79 MET A N 1
ATOM 580 C CA . MET A 1 79 ? -5.006 2.816 12.064 1.00 97.12 79 MET A CA 1
ATOM 581 C C . MET A 1 79 ? -4.139 3.370 10.928 1.00 97.12 79 MET A C 1
ATOM 583 O O . MET A 1 79 ? -2.934 3.111 10.920 1.00 97.12 79 MET A O 1
ATOM 587 N N . VAL A 1 80 ? -4.718 4.154 10.014 1.00 96.69 80 VAL A N 1
ATOM 588 C CA . VAL A 1 80 ? -3.991 4.798 8.909 1.00 96.69 80 VAL A CA 1
ATOM 589 C C . VAL A 1 80 ? -2.969 5.795 9.451 1.00 96.69 80 VAL A C 1
ATOM 591 O O . VAL A 1 80 ? -1.798 5.722 9.079 1.00 96.69 80 VAL A O 1
ATOM 594 N N . ALA A 1 81 ? -3.372 6.670 10.379 1.00 96.25 81 ALA A N 1
ATOM 595 C CA . ALA A 1 81 ? -2.470 7.640 11.000 1.00 96.25 81 ALA A CA 1
ATOM 596 C C . ALA A 1 81 ? -1.287 6.951 11.698 1.00 96.25 81 ALA A C 1
ATOM 598 O O . ALA A 1 81 ? -0.136 7.349 11.530 1.00 96.25 81 ALA A O 1
ATOM 599 N N . ARG A 1 82 ? -1.548 5.866 12.437 1.00 94.44 82 ARG A N 1
ATOM 600 C CA . ARG A 1 82 ? -0.501 5.104 13.124 1.00 94.44 82 ARG A CA 1
ATOM 601 C C . ARG A 1 82 ? 0.448 4.408 12.156 1.00 94.44 82 ARG A C 1
ATOM 603 O O . ARG A 1 82 ? 1.650 4.403 12.398 1.00 94.44 82 ARG A O 1
ATOM 610 N N . ASN A 1 83 ? -0.077 3.831 11.076 1.00 94.25 83 ASN A N 1
ATOM 611 C CA . ASN A 1 83 ? 0.752 3.234 10.035 1.00 94.25 83 ASN A CA 1
ATOM 612 C C . ASN A 1 83 ? 1.684 4.285 9.416 1.00 94.25 83 ASN A C 1
ATOM 614 O O . ASN A 1 83 ? 2.867 4.004 9.297 1.00 94.25 83 ASN A O 1
ATOM 618 N N . MET A 1 84 ? 1.188 5.497 9.127 1.00 94.38 84 MET A N 1
ATOM 619 C CA . MET A 1 84 ? 1.987 6.604 8.573 1.00 94.38 84 MET A CA 1
ATOM 620 C C . MET A 1 84 ? 3.137 7.056 9.485 1.00 94.38 84 MET A C 1
ATOM 622 O O . MET A 1 84 ? 4.196 7.420 8.991 1.00 94.38 84 MET A O 1
ATOM 626 N N . VAL A 1 85 ? 2.954 7.016 10.809 1.00 94.31 85 VAL A N 1
ATOM 627 C CA . VAL A 1 85 ? 4.012 7.365 11.781 1.00 94.31 85 VAL A CA 1
ATOM 628 C C . VAL A 1 85 ? 5.114 6.300 11.857 1.00 94.31 85 VAL A C 1
ATOM 630 O O . VAL A 1 85 ? 6.234 6.603 12.255 1.00 94.31 85 VAL A O 1
ATOM 633 N N . HIS A 1 86 ? 4.803 5.055 11.496 1.00 86.31 86 HIS A N 1
ATOM 634 C CA . HIS A 1 86 ? 5.751 3.939 11.495 1.00 86.31 86 HIS A CA 1
ATOM 635 C C . HIS A 1 86 ? 6.282 3.592 10.089 1.00 86.31 86 HIS A C 1
ATOM 637 O O . HIS A 1 86 ? 6.855 2.511 9.931 1.00 86.31 86 HIS A O 1
ATOM 643 N N . LEU A 1 87 ? 6.058 4.461 9.091 1.00 74.62 87 LEU A N 1
ATOM 644 C CA . LEU A 1 87 ? 6.648 4.344 7.750 1.00 74.62 87 LEU A CA 1
ATOM 645 C C . LEU A 1 87 ? 8.142 4.684 7.739 1.00 74.62 87 LEU A C 1
ATOM 647 O O . LEU A 1 87 ? 8.569 5.540 8.545 1.00 74.62 87 LEU A O 1
#

pLDDT: mean 90.95, std 10.94, range [46.28, 97.94]